Protein AF-A0A5A8D005-F1 (afdb_monomer_lite)

InterPro domains:
  IPR000228 RNA 3'-terminal phosphate cyclase [PTHR11096] (2-104)
  IPR023797 RNA 3'-terminal phosphate cyclase domain [PF01137] (32-83)
  IPR037136 RNA 3'-terminal phosphate cyclase domain superfamily [G3DSA:3.65.10.20] (5-100)

Secondary structure (DSSP, 8-state):
--TT--------PPPTT--HHHHHHHHHHHHHHHHHHT-SS-HHHHHHHHHHHHHSSSEEEEEESSPPHHHHHHHHHHHHH-TT-EEEEEESSTT---EEEEEE-----TTGGGGG---

pLDDT: mean 86.97, std 13.11, range [38.59, 98.38]

Sequence (119 aa):
MTDNGCVLTRSAPIGGREDPVKAGRGLARELFAELAHGGCVDEHALDQLIIWMALADGESRVRCGPPSLHTTTAADIARVFLPTVEITFEPIAEGKHGHVAVVKGAGLSPGSVASARAP

Radius of gyration: 17.91 Å; chains: 1; bounding box: 41×36×50 Å

Structure (mmCIF, N/CA/C/O backbone):
data_AF-A0A5A8D005-F1
#
_entry.id   AF-A0A5A8D005-F1
#
loop_
_atom_site.group_PDB
_atom_site.id
_atom_site.type_symbol
_atom_site.label_atom_id
_atom_site.label_alt_id
_atom_site.label_comp_id
_atom_site.label_asym_id
_atom_site.label_entity_id
_atom_site.label_seq_id
_atom_site.pdbx_PDB_ins_code
_atom_site.Cartn_x
_atom_site.Cartn_y
_atom_site.Cartn_z
_atom_site.occupancy
_atom_site.B_iso_or_equiv
_atom_site.auth_seq_id
_atom_site.auth_comp_id
_atom_site.auth_asym_id
_atom_site.auth_atom_id
_atom_site.pdbx_PDB_model_num
ATOM 1 N N . MET A 1 1 ? -2.728 -11.479 -17.066 1.00 52.44 1 MET A N 1
ATOM 2 C CA . MET A 1 1 ? -3.766 -11.325 -16.027 1.00 52.44 1 MET A CA 1
ATOM 3 C C . MET A 1 1 ? -3.346 -12.197 -14.862 1.00 52.44 1 MET A C 1
ATOM 5 O O . MET A 1 1 ? -2.841 -13.284 -15.134 1.00 52.44 1 MET A O 1
ATOM 9 N N . THR A 1 2 ? -3.443 -11.722 -13.619 1.00 70.25 2 THR A N 1
ATOM 10 C CA . THR A 1 2 ? -3.156 -12.594 -12.467 1.00 70.25 2 THR A CA 1
ATOM 11 C C . THR A 1 2 ? -4.237 -13.671 -12.347 1.00 70.25 2 THR A C 1
ATOM 13 O O . THR A 1 2 ? -5.301 -13.569 -12.959 1.00 70.25 2 THR A O 1
ATOM 16 N N . ASP A 1 3 ? -3.967 -14.703 -11.557 1.00 73.94 3 ASP A N 1
ATOM 17 C CA . ASP A 1 3 ? -4.904 -15.778 -11.207 1.00 73.94 3 ASP A CA 1
ATOM 18 C C . ASP A 1 3 ? -6.234 -15.274 -10.612 1.00 73.94 3 ASP A C 1
ATOM 20 O O . ASP A 1 3 ? -7.251 -15.951 -10.725 1.00 73.94 3 ASP A O 1
ATOM 24 N N . ASN A 1 4 ? -6.241 -14.063 -10.044 1.00 76.62 4 ASN A N 1
ATOM 25 C CA . ASN A 1 4 ? -7.408 -13.428 -9.423 1.00 76.62 4 ASN A CA 1
ATOM 26 C C . ASN A 1 4 ? -7.985 -12.257 -10.244 1.00 76.62 4 ASN A C 1
ATOM 28 O O . ASN A 1 4 ? -8.795 -11.484 -9.738 1.00 76.62 4 ASN A O 1
ATOM 32 N N . GLY A 1 5 ? -7.562 -12.092 -11.502 1.00 82.62 5 GLY A N 1
ATOM 33 C CA . GLY A 1 5 ? -8.093 -11.054 -12.393 1.00 82.62 5 GLY A CA 1
ATOM 34 C C . GLY A 1 5 ? -7.497 -9.653 -12.204 1.00 82.62 5 GLY A C 1
ATOM 35 O O . GLY A 1 5 ? -7.947 -8.720 -12.868 1.00 82.62 5 GLY A O 1
ATOM 36 N N . CYS A 1 6 ? -6.472 -9.481 -11.360 1.00 84.31 6 CYS A N 1
ATOM 37 C CA . CYS A 1 6 ? -5.777 -8.199 -11.221 1.00 84.31 6 CYS A CA 1
ATOM 38 C C . CYS A 1 6 ? -5.012 -7.852 -12.511 1.00 84.31 6 CYS A C 1
ATOM 40 O O . CYS A 1 6 ? -4.442 -8.723 -13.190 1.00 84.31 6 CYS A O 1
ATOM 42 N N . VAL A 1 7 ? -4.980 -6.556 -12.826 1.00 85.44 7 VAL A N 1
ATOM 43 C CA . VAL A 1 7 ? -4.264 -5.987 -13.970 1.00 85.44 7 VAL A CA 1
ATOM 44 C C . VAL A 1 7 ? -3.248 -4.984 -13.438 1.00 85.44 7 VAL A C 1
ATOM 46 O O . VAL A 1 7 ? -3.628 -3.962 -12.879 1.00 85.44 7 VAL A O 1
ATOM 49 N N . LEU A 1 8 ? -1.963 -5.293 -13.613 1.00 85.88 8 LEU A N 1
ATOM 50 C CA . LEU A 1 8 ? -0.851 -4.412 -13.262 1.00 85.88 8 LEU A CA 1
ATOM 51 C C . LEU A 1 8 ? -0.256 -3.820 -14.534 1.00 85.88 8 LEU A C 1
ATOM 53 O O . LEU A 1 8 ? -0.077 -4.525 -15.532 1.00 85.88 8 LEU A O 1
ATOM 57 N N . THR A 1 9 ? 0.060 -2.532 -14.489 1.00 87.44 9 THR A N 1
ATOM 58 C CA . THR A 1 9 ? 0.624 -1.795 -15.619 1.00 87.44 9 THR A CA 1
ATOM 59 C C . THR A 1 9 ? 1.797 -0.953 -15.155 1.00 87.44 9 THR A C 1
ATOM 61 O O . THR A 1 9 ? 1.772 -0.415 -14.057 1.00 87.44 9 THR A O 1
ATOM 64 N N . ARG A 1 10 ? 2.804 -0.790 -16.012 1.00 88.38 10 ARG A N 1
ATOM 65 C CA . ARG A 1 10 ? 3.942 0.098 -15.769 1.00 88.38 10 ARG A CA 1
ATOM 66 C C . ARG A 1 10 ? 4.050 1.063 -16.941 1.00 88.38 10 ARG A C 1
ATOM 68 O O . ARG A 1 10 ? 3.955 0.649 -18.096 1.00 88.38 10 ARG A O 1
ATOM 75 N N . SER A 1 11 ? 4.265 2.335 -16.646 1.00 90.25 11 SER A N 1
ATOM 76 C CA . SER A 1 11 ? 4.487 3.371 -17.652 1.00 90.25 11 SER A CA 1
ATOM 77 C C . SER A 1 11 ? 5.516 4.366 -17.147 1.00 90.25 11 SER A C 1
ATOM 79 O O . SER A 1 11 ? 5.524 4.681 -15.961 1.00 90.25 11 SER A O 1
ATOM 81 N N . ALA A 1 12 ? 6.324 4.908 -18.051 1.00 87.69 12 ALA A N 1
ATOM 82 C CA . ALA A 1 12 ? 7.192 6.038 -17.758 1.00 87.69 12 ALA A CA 1
ATOM 83 C C . ALA A 1 12 ? 7.199 7.007 -18.945 1.00 87.69 12 ALA A C 1
ATOM 85 O O . ALA A 1 12 ? 7.105 6.561 -20.096 1.00 87.69 12 ALA A O 1
ATOM 86 N N . PRO A 1 13 ? 7.318 8.321 -18.694 1.00 87.69 13 PRO A N 1
ATOM 87 C CA . PRO A 1 13 ? 7.642 9.262 -19.752 1.00 87.69 13 PRO A CA 1
ATOM 88 C C . PRO A 1 13 ? 9.044 8.950 -20.289 1.00 87.69 13 PRO A C 1
ATOM 90 O O . PRO A 1 13 ? 9.964 8.700 -19.516 1.00 87.69 13 PRO A O 1
ATOM 93 N N . ILE A 1 14 ? 9.214 8.990 -21.609 1.00 86.69 14 ILE A N 1
ATOM 94 C CA . ILE A 1 14 ? 10.532 8.869 -22.243 1.00 86.69 14 ILE A CA 1
ATOM 95 C C . ILE A 1 14 ? 11.043 10.283 -22.507 1.00 86.69 14 ILE A C 1
ATOM 97 O O . ILE A 1 14 ? 10.379 11.079 -23.177 1.00 86.69 14 ILE A O 1
ATOM 101 N N . GLY A 1 15 ? 12.202 10.617 -21.942 1.00 82.75 15 GLY A N 1
ATOM 102 C CA . GLY A 1 15 ? 12.768 11.961 -22.025 1.00 82.75 15 GLY A CA 1
ATOM 103 C C . GLY A 1 15 ? 13.711 12.144 -23.216 1.00 82.75 15 GLY A C 1
ATOM 104 O O . GLY A 1 15 ? 14.645 11.371 -23.405 1.00 82.75 15 GLY A O 1
ATOM 105 N N . GLY A 1 16 ? 13.548 13.233 -23.976 1.00 82.69 16 GLY A N 1
ATOM 106 C CA . GLY A 1 16 ? 14.557 13.750 -24.914 1.00 82.69 16 GLY A CA 1
ATOM 107 C C . GLY A 1 16 ? 15.208 12.709 -25.842 1.00 82.69 16 GLY A C 1
ATOM 108 O O . GLY A 1 16 ? 14.562 12.188 -26.743 1.00 82.69 16 GLY A O 1
ATOM 109 N N . ARG A 1 17 ? 16.521 12.475 -25.653 1.00 84.56 17 ARG A N 1
ATOM 110 C CA . ARG A 1 17 ? 17.381 11.571 -26.455 1.00 84.56 17 ARG A CA 1
ATOM 111 C C . ARG A 1 17 ? 17.490 10.143 -25.893 1.00 84.56 17 ARG A C 1
ATOM 113 O O . ARG A 1 17 ? 18.408 9.415 -26.267 1.00 84.56 17 ARG A O 1
ATOM 120 N N . GLU A 1 18 ? 16.632 9.755 -24.956 1.00 87.94 18 GLU A N 1
ATOM 121 C CA . GLU A 1 18 ? 16.642 8.401 -24.406 1.00 87.94 18 GLU A CA 1
ATOM 122 C C . GLU A 1 18 ? 16.280 7.357 -25.477 1.00 87.94 18 GLU A C 1
ATOM 124 O O . GLU A 1 18 ? 15.374 7.565 -26.279 1.00 87.94 18 GLU A O 1
ATOM 129 N N . ASP A 1 19 ? 17.001 6.231 -25.496 1.00 92.75 19 ASP A N 1
ATOM 130 C CA . ASP A 1 19 ? 16.717 5.109 -26.396 1.00 92.75 19 ASP A CA 1
ATOM 131 C C . ASP A 1 19 ? 15.406 4.410 -25.975 1.00 92.75 19 ASP A C 1
ATOM 133 O O . ASP A 1 19 ? 15.375 3.779 -24.908 1.00 92.75 19 ASP A O 1
ATOM 137 N N . PRO A 1 20 ? 14.345 4.441 -26.807 1.00 92.38 20 PRO A N 1
ATOM 138 C CA . PRO A 1 20 ? 13.059 3.835 -26.474 1.00 92.38 20 PRO A CA 1
ATOM 139 C C . PRO A 1 20 ? 13.141 2.328 -26.215 1.00 92.38 20 PRO A C 1
ATOM 141 O O . PRO A 1 20 ? 12.387 1.796 -25.401 1.00 92.38 20 PRO A O 1
ATOM 144 N N . VAL A 1 21 ? 14.067 1.619 -26.873 1.00 94.25 21 VAL A N 1
ATOM 145 C CA . VAL A 1 21 ? 14.244 0.173 -26.678 1.00 94.25 21 VAL A CA 1
ATOM 146 C C . VAL A 1 21 ? 14.825 -0.101 -25.295 1.00 94.25 21 VAL A C 1
ATOM 148 O O . VAL A 1 21 ? 14.384 -1.022 -24.603 1.00 94.25 21 VAL A O 1
ATOM 151 N N . LYS A 1 22 ? 15.804 0.703 -24.868 1.00 93.44 22 LYS A N 1
ATOM 152 C CA . LYS A 1 22 ? 16.384 0.609 -23.527 1.00 93.44 22 LYS A CA 1
ATOM 153 C C . LYS A 1 22 ? 15.349 0.950 -22.454 1.00 93.44 22 LYS A C 1
ATOM 155 O O . LYS A 1 22 ? 15.219 0.175 -21.504 1.00 93.44 22 LYS A O 1
ATOM 160 N N . ALA A 1 23 ? 14.598 2.039 -22.633 1.00 92.56 23 ALA A N 1
ATOM 161 C CA . ALA A 1 23 ? 13.532 2.456 -21.719 1.00 92.56 23 ALA A CA 1
ATOM 162 C C . ALA A 1 23 ? 12.450 1.369 -21.588 1.00 92.56 23 ALA A C 1
ATOM 164 O O . ALA A 1 23 ? 12.123 0.933 -20.485 1.00 92.56 23 ALA A O 1
ATOM 165 N N . GLY A 1 24 ? 11.979 0.829 -22.719 1.00 94.00 24 GLY A N 1
ATOM 166 C CA . GLY A 1 24 ? 10.999 -0.257 -22.748 1.00 94.00 24 GLY A CA 1
ATOM 167 C C . GLY A 1 24 ? 11.484 -1.534 -22.052 1.00 94.00 24 GLY A C 1
ATOM 168 O O . GLY A 1 24 ? 10.726 -2.158 -21.312 1.00 94.00 24 GLY A O 1
ATOM 169 N N . ARG A 1 25 ? 12.764 -1.910 -22.210 1.00 95.06 25 ARG A N 1
ATOM 170 C CA . ARG A 1 25 ? 13.346 -3.034 -21.450 1.00 95.06 25 ARG A CA 1
ATOM 171 C C . ARG A 1 25 ? 13.394 -2.759 -19.948 1.00 95.06 25 ARG A C 1
ATOM 173 O O . ARG A 1 25 ? 13.251 -3.704 -19.179 1.00 95.06 25 ARG A O 1
ATOM 180 N N . GLY A 1 26 ? 13.633 -1.515 -19.532 1.00 93.56 26 GLY A N 1
ATOM 181 C CA . GLY A 1 26 ? 13.567 -1.106 -18.126 1.00 93.56 26 GLY A CA 1
ATOM 182 C C . GLY A 1 26 ? 12.169 -1.325 -17.554 1.00 93.56 26 GLY A C 1
ATOM 183 O O . GLY A 1 26 ? 12.005 -2.123 -16.634 1.00 93.56 26 GLY A O 1
ATOM 184 N N . LEU A 1 27 ? 11.161 -0.741 -18.205 1.00 92.69 27 LEU A N 1
ATOM 185 C CA . LEU A 1 27 ? 9.752 -0.881 -17.826 1.00 92.69 27 LEU A CA 1
ATOM 186 C C . LEU A 1 27 ? 9.293 -2.339 -17.760 1.00 92.69 27 LEU A C 1
ATOM 188 O O . LEU A 1 27 ? 8.610 -2.730 -16.817 1.00 92.69 27 LEU A O 1
ATOM 192 N N . ALA A 1 28 ? 9.690 -3.159 -18.736 1.00 93.38 28 ALA A N 1
ATOM 193 C CA . ALA A 1 28 ? 9.363 -4.578 -18.732 1.00 93.38 28 ALA A CA 1
ATOM 194 C C . ALA A 1 28 ? 9.961 -5.293 -17.510 1.00 93.38 28 ALA A C 1
ATOM 196 O O . ALA A 1 28 ? 9.263 -6.069 -16.866 1.00 93.38 28 ALA A O 1
ATOM 197 N N . ARG A 1 29 ? 11.231 -5.027 -17.163 1.00 92.38 29 ARG A N 1
ATOM 198 C CA . ARG A 1 29 ? 11.874 -5.636 -15.985 1.00 92.38 29 ARG A CA 1
ATOM 199 C C . ARG A 1 29 ? 11.184 -5.237 -14.687 1.00 92.38 29 ARG A C 1
ATOM 201 O O . ARG A 1 29 ? 10.964 -6.103 -13.850 1.00 92.38 29 ARG A O 1
ATOM 208 N N . GLU A 1 30 ? 10.834 -3.964 -14.544 1.00 88.44 30 GLU A N 1
ATOM 209 C CA . GLU A 1 30 ? 10.117 -3.462 -13.369 1.00 88.44 30 GLU A CA 1
ATOM 210 C C . GLU A 1 30 ? 8.732 -4.112 -13.250 1.00 88.44 30 GLU A C 1
ATOM 212 O O . GLU A 1 30 ? 8.394 -4.647 -12.200 1.00 88.44 30 GLU A O 1
ATOM 217 N N . LEU A 1 31 ? 7.972 -4.187 -14.349 1.00 89.50 31 LEU A N 1
ATOM 218 C CA . LEU A 1 31 ? 6.679 -4.877 -14.364 1.00 89.50 31 LEU A CA 1
ATOM 219 C C . LEU A 1 31 ? 6.807 -6.373 -14.027 1.00 89.50 31 LEU A C 1
ATOM 221 O O . LEU A 1 31 ? 5.973 -6.918 -13.307 1.00 89.50 31 LEU A O 1
ATOM 225 N N . PHE A 1 32 ? 7.841 -7.056 -14.528 1.00 88.75 32 PHE A N 1
ATOM 226 C CA . PHE A 1 32 ? 8.089 -8.456 -14.175 1.00 88.75 32 PHE A CA 1
ATOM 227 C C . PHE A 1 32 ? 8.455 -8.633 -12.699 1.00 88.75 32 PHE A C 1
ATOM 229 O O . PHE A 1 32 ? 8.054 -9.637 -12.113 1.00 88.75 32 PHE A O 1
ATOM 236 N N . ALA A 1 33 ? 9.181 -7.688 -12.096 1.00 83.25 33 ALA A N 1
ATOM 237 C CA . ALA A 1 33 ? 9.478 -7.715 -10.666 1.00 83.25 33 ALA A CA 1
ATOM 238 C C . ALA A 1 33 ? 8.190 -7.595 -9.832 1.00 83.25 33 ALA A C 1
ATOM 240 O O . ALA A 1 33 ? 7.944 -8.453 -8.985 1.00 83.25 33 ALA A O 1
ATOM 241 N N . GLU A 1 34 ? 7.320 -6.634 -10.159 1.00 81.38 34 GLU A N 1
ATOM 242 C CA . GLU A 1 34 ? 5.999 -6.471 -9.526 1.00 81.38 34 GLU A CA 1
ATOM 243 C C . GLU A 1 34 ? 5.153 -7.751 -9.621 1.00 81.38 34 GLU A C 1
ATOM 245 O O . GLU A 1 34 ? 4.635 -8.262 -8.624 1.00 81.38 34 GLU A O 1
ATOM 250 N N . LEU A 1 35 ? 5.076 -8.341 -10.819 1.00 84.06 35 LEU A N 1
ATOM 251 C CA . LEU A 1 35 ? 4.356 -9.597 -11.040 1.00 84.06 35 LEU A CA 1
ATOM 252 C C . LEU A 1 35 ? 4.955 -10.761 -10.236 1.00 84.06 35 LEU A C 1
ATOM 254 O O . LEU A 1 35 ? 4.212 -11.586 -9.704 1.00 84.06 35 LEU A O 1
ATOM 258 N N . ALA A 1 36 ? 6.284 -10.832 -10.120 1.00 83.00 36 ALA A N 1
ATOM 259 C CA . ALA A 1 36 ? 6.972 -11.889 -9.381 1.00 83.00 36 ALA A CA 1
ATOM 260 C C . ALA A 1 36 ? 6.712 -11.828 -7.867 1.00 83.00 36 ALA A C 1
ATOM 262 O O . ALA A 1 36 ? 6.810 -12.851 -7.185 1.00 83.00 36 ALA A O 1
ATOM 263 N N . HIS A 1 37 ? 6.371 -10.656 -7.328 1.00 77.25 37 HIS A N 1
ATOM 264 C CA . HIS A 1 37 ? 6.012 -10.490 -5.918 1.00 77.25 37 HIS A CA 1
ATOM 265 C C . HIS A 1 37 ? 4.592 -10.985 -5.606 1.00 77.25 37 HIS A C 1
ATOM 267 O O . HIS A 1 37 ? 4.278 -11.234 -4.442 1.00 77.25 37 HIS A O 1
ATOM 273 N N . GLY A 1 38 ? 3.754 -11.197 -6.628 1.00 78.38 38 GLY A N 1
ATOM 274 C CA . GLY A 1 38 ? 2.378 -11.670 -6.459 1.00 78.38 38 GLY A CA 1
ATOM 275 C C . GLY A 1 38 ? 1.442 -10.610 -5.873 1.00 78.38 38 GLY A C 1
ATOM 276 O O . GLY A 1 38 ? 0.448 -10.959 -5.233 1.00 78.38 38 GLY A O 1
ATOM 277 N N . GLY A 1 39 ? 1.778 -9.329 -6.058 1.00 80.88 39 GLY A N 1
ATOM 278 C CA . GLY A 1 39 ? 0.954 -8.204 -5.632 1.00 80.88 39 GLY A CA 1
ATOM 279 C C . GLY A 1 39 ? -0.359 -8.111 -6.415 1.00 80.88 39 GLY A C 1
ATOM 280 O O . GLY A 1 39 ? -0.431 -8.435 -7.600 1.00 80.88 39 GLY A O 1
ATOM 281 N N . CYS A 1 40 ? -1.412 -7.655 -5.743 1.00 84.88 40 CYS A N 1
ATOM 282 C CA . CYS A 1 40 ? -2.688 -7.272 -6.347 1.00 84.88 40 CYS A CA 1
ATOM 283 C C . CYS A 1 40 ? -2.668 -5.826 -6.864 1.00 84.88 40 CYS A C 1
ATOM 285 O O . CYS A 1 40 ? -3.468 -5.477 -7.729 1.00 84.88 40 CYS A O 1
ATOM 287 N N . VAL A 1 41 ? -1.769 -5.005 -6.319 1.00 87.62 41 VAL A N 1
ATOM 288 C CA . VAL A 1 41 ? -1.577 -3.582 -6.619 1.00 87.62 41 VAL A CA 1
ATOM 289 C C . VAL A 1 41 ? -0.082 -3.280 -6.719 1.00 87.62 41 VAL A C 1
ATOM 291 O O . VAL A 1 41 ? 0.717 -3.976 -6.085 1.00 87.62 41 VAL A O 1
ATOM 294 N N . ASP A 1 42 ? 0.275 -2.261 -7.501 1.00 87.56 42 ASP A N 1
ATOM 295 C CA . ASP A 1 42 ? 1.634 -1.710 -7.526 1.00 87.56 42 ASP A CA 1
ATOM 296 C C . ASP A 1 42 ? 1.887 -0.759 -6.339 1.00 87.56 42 ASP A C 1
ATOM 298 O O . ASP A 1 42 ? 0.975 -0.422 -5.574 1.00 87.56 42 ASP A O 1
ATOM 302 N N . GLU A 1 43 ? 3.145 -0.338 -6.183 1.00 83.69 43 GLU A N 1
ATOM 303 C CA . GLU A 1 43 ? 3.591 0.573 -5.122 1.00 83.69 43 GLU A CA 1
ATOM 304 C C . GLU A 1 43 ? 2.799 1.894 -5.078 1.00 83.69 43 GLU A C 1
ATOM 306 O O . GLU A 1 43 ? 2.421 2.354 -4.001 1.00 83.69 43 GLU A O 1
ATOM 311 N N . HIS A 1 44 ? 2.474 2.476 -6.235 1.00 88.69 44 HIS A N 1
ATOM 312 C CA . HIS A 1 44 ? 1.797 3.772 -6.321 1.00 88.69 44 HIS A CA 1
ATOM 313 C C . HIS A 1 44 ? 0.310 3.665 -5.977 1.00 88.69 44 HIS A C 1
ATOM 315 O O . HIS A 1 44 ? -0.259 4.547 -5.330 1.00 88.69 44 HIS A O 1
ATOM 321 N N . ALA A 1 45 ? -0.338 2.580 -6.397 1.00 91.06 45 ALA A N 1
ATOM 322 C CA . ALA A 1 45 ? -1.718 2.293 -6.047 1.00 91.06 45 ALA A CA 1
ATOM 323 C C . ALA A 1 45 ? -1.862 2.011 -4.544 1.00 91.06 45 ALA A C 1
ATOM 325 O O . ALA A 1 45 ? -2.827 2.470 -3.926 1.00 91.06 45 ALA A O 1
ATOM 326 N N . LEU A 1 46 ? -0.896 1.309 -3.938 1.00 93.38 46 LEU A N 1
ATOM 327 C CA . LEU A 1 46 ? -0.898 1.037 -2.502 1.00 93.38 46 LEU A CA 1
ATOM 328 C C . LEU A 1 46 ? -0.822 2.325 -1.669 1.00 93.38 46 LEU A C 1
ATOM 330 O O . LEU A 1 46 ? -1.568 2.447 -0.695 1.00 93.38 46 LEU A O 1
ATOM 334 N N . ASP A 1 47 ? 0.008 3.294 -2.079 1.00 93.81 47 ASP A N 1
ATOM 335 C CA . ASP A 1 47 ? 0.150 4.592 -1.399 1.00 93.81 47 ASP A CA 1
ATOM 336 C C . ASP A 1 47 ? -1.206 5.280 -1.173 1.00 93.81 47 ASP A C 1
ATOM 338 O O . ASP A 1 47 ? -1.461 5.844 -0.109 1.00 93.81 47 ASP A O 1
ATOM 342 N N . GLN A 1 48 ? -2.096 5.211 -2.167 1.00 93.75 48 GLN A N 1
ATOM 343 C CA . GLN A 1 48 ? -3.435 5.799 -2.086 1.00 93.75 48 GLN A CA 1
ATOM 344 C C . GLN A 1 48 ? -4.436 4.885 -1.371 1.00 93.75 48 GLN A C 1
ATOM 346 O O . GLN A 1 48 ? -5.320 5.360 -0.655 1.00 93.75 48 GLN A O 1
ATOM 351 N N . LEU A 1 49 ? -4.318 3.569 -1.558 1.00 95.75 49 LEU A N 1
ATOM 352 C CA . LEU A 1 49 ? -5.273 2.596 -1.033 1.00 95.75 49 LEU A CA 1
ATOM 353 C C . LEU A 1 49 ? -5.261 2.518 0.499 1.00 95.75 49 LEU A C 1
ATOM 355 O O . LEU A 1 49 ? -6.317 2.322 1.100 1.00 95.75 49 LEU A O 1
ATOM 359 N N . ILE A 1 50 ? -4.101 2.730 1.131 1.00 97.00 50 ILE A N 1
ATOM 360 C CA . ILE A 1 50 ? -3.950 2.694 2.595 1.00 97.00 50 ILE A CA 1
ATOM 361 C C . ILE A 1 50 ? -4.931 3.620 3.314 1.00 97.00 50 ILE A C 1
ATOM 363 O O . ILE A 1 50 ? -5.477 3.239 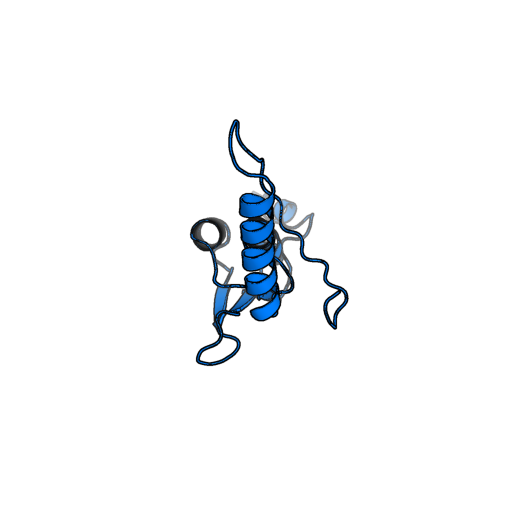4.349 1.00 97.00 50 ILE A O 1
ATOM 367 N N . ILE A 1 51 ? -5.212 4.799 2.758 1.00 95.44 51 ILE A N 1
ATOM 368 C CA . ILE A 1 51 ? -6.153 5.749 3.362 1.00 95.44 51 ILE A CA 1
ATOM 369 C C . ILE A 1 51 ? -7.559 5.142 3.399 1.00 95.44 51 ILE A C 1
ATOM 371 O O . ILE A 1 51 ? -8.227 5.176 4.428 1.00 95.44 51 ILE A O 1
ATOM 375 N N . TRP A 1 52 ? -8.001 4.531 2.301 1.00 96.00 52 TRP A N 1
ATOM 376 C CA . TRP A 1 52 ? -9.323 3.909 2.229 1.00 96.00 52 TRP A CA 1
ATOM 377 C C . TRP A 1 52 ? -9.431 2.676 3.122 1.00 96.00 52 TRP A C 1
ATOM 379 O O . TRP A 1 52 ? -10.439 2.512 3.803 1.00 96.00 52 TRP A O 1
ATOM 389 N N . MET A 1 53 ? -8.380 1.856 3.179 1.00 97.62 53 MET A N 1
ATOM 390 C CA . MET A 1 53 ? -8.311 0.720 4.101 1.00 97.62 53 MET A CA 1
ATOM 391 C C . MET A 1 53 ? -8.392 1.177 5.565 1.00 97.62 53 MET A C 1
ATOM 393 O O . MET A 1 53 ? -9.066 0.541 6.369 1.00 97.62 53 MET A O 1
ATOM 397 N N . ALA A 1 54 ? -7.752 2.300 5.908 1.00 97.69 54 ALA A N 1
ATOM 398 C CA . ALA A 1 54 ? -7.786 2.872 7.252 1.00 97.69 54 ALA A CA 1
ATOM 399 C C . ALA A 1 54 ? -9.166 3.431 7.635 1.00 97.69 54 ALA A C 1
ATOM 401 O O . ALA A 1 54 ? -9.529 3.419 8.808 1.00 97.69 54 ALA A O 1
ATOM 402 N N . LEU A 1 55 ? -9.944 3.917 6.666 1.00 95.94 55 LEU A N 1
ATOM 403 C CA . LEU A 1 55 ? -11.301 4.430 6.887 1.00 95.94 55 LEU A CA 1
ATOM 404 C C . LEU A 1 55 ? -12.364 3.322 6.924 1.00 95.94 55 LEU A C 1
ATOM 406 O O . LEU A 1 55 ? -13.425 3.527 7.515 1.00 95.94 55 LEU A O 1
ATOM 410 N N . ALA A 1 56 ? -12.097 2.183 6.283 1.00 96.00 56 ALA A N 1
ATOM 411 C CA . ALA A 1 56 ? -13.037 1.078 6.143 1.00 96.00 56 ALA A CA 1
ATOM 412 C C . ALA A 1 56 ? -13.474 0.488 7.494 1.00 96.00 56 ALA A C 1
ATOM 414 O O . ALA A 1 56 ? -12.798 0.632 8.513 1.00 96.00 56 ALA A O 1
ATOM 415 N N . ASP A 1 57 ? -14.621 -0.187 7.491 1.00 95.06 57 ASP A N 1
ATOM 416 C CA . ASP A 1 57 ? -15.057 -1.015 8.615 1.00 95.06 57 ASP A C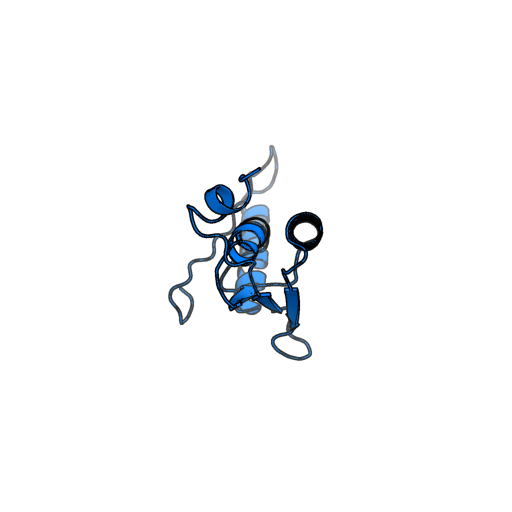A 1
ATOM 417 C C . ASP A 1 57 ? -14.418 -2.408 8.536 1.00 95.06 57 ASP A C 1
ATOM 419 O O . ASP A 1 57 ? -14.368 -3.020 7.466 1.00 95.06 57 ASP A O 1
ATOM 423 N N . GLY A 1 58 ? -13.926 -2.902 9.673 1.00 95.44 58 GLY A N 1
ATOM 424 C CA . GLY A 1 58 ? -13.269 -4.204 9.787 1.00 95.44 58 GLY A CA 1
ATOM 425 C C . GLY A 1 58 ? -11.814 -4.248 9.300 1.00 95.44 58 GLY A C 1
ATOM 426 O O . GLY A 1 58 ? -11.071 -3.272 9.384 1.00 95.44 58 GLY A O 1
ATOM 427 N N . GLU A 1 59 ? -11.381 -5.428 8.841 1.00 98.06 59 GLU A N 1
ATOM 428 C CA . GLU A 1 59 ? -10.006 -5.692 8.397 1.00 98.06 59 GLU A CA 1
ATOM 429 C C . GLU A 1 59 ? -9.921 -5.779 6.868 1.00 98.06 59 GLU A C 1
ATOM 431 O O . GLU A 1 59 ? -10.569 -6.611 6.232 1.00 98.06 59 GLU A O 1
ATOM 436 N N . SER A 1 60 ? -9.065 -4.947 6.281 1.00 97.81 60 SER A N 1
ATOM 437 C CA . SER A 1 60 ? -8.677 -5.005 4.873 1.00 97.81 60 SER A CA 1
ATOM 438 C C . SER A 1 60 ? -7.336 -5.726 4.722 1.00 97.81 60 SER A C 1
ATOM 440 O O . SER A 1 60 ? -6.393 -5.447 5.463 1.00 97.81 60 SER A O 1
ATOM 442 N N . ARG A 1 61 ? -7.222 -6.618 3.728 1.00 96.62 61 ARG A N 1
ATOM 443 C CA . ARG A 1 61 ? -5.980 -7.341 3.398 1.00 96.62 61 ARG A CA 1
ATOM 444 C C . ARG A 1 61 ? -5.676 -7.223 1.910 1.00 96.62 61 ARG A C 1
ATOM 446 O O . ARG A 1 61 ? -6.501 -7.612 1.086 1.00 96.62 61 ARG A O 1
ATOM 453 N N . VAL A 1 62 ? -4.490 -6.731 1.559 1.00 93.88 62 VAL A N 1
ATOM 454 C CA . VAL A 1 62 ? -4.072 -6.543 0.159 1.00 93.88 62 VAL A CA 1
ATOM 455 C C . VAL A 1 62 ? -2.666 -7.091 -0.039 1.00 93.88 62 VAL A C 1
ATOM 457 O O . VAL A 1 62 ? -1.743 -6.697 0.665 1.00 93.88 62 VAL A O 1
ATOM 460 N N . ARG A 1 63 ? -2.487 -7.994 -1.011 1.00 91.38 63 ARG A N 1
ATOM 461 C CA . ARG A 1 63 ? -1.149 -8.420 -1.447 1.00 91.38 63 ARG A CA 1
ATOM 462 C C . ARG A 1 63 ? -0.493 -7.299 -2.246 1.00 91.38 63 ARG A C 1
ATOM 464 O O . ARG A 1 63 ? -1.123 -6.736 -3.138 1.00 91.38 63 ARG A O 1
ATOM 471 N N . CYS A 1 64 ? 0.768 -7.016 -1.973 1.00 90.94 64 CYS A N 1
ATOM 472 C CA . CYS A 1 64 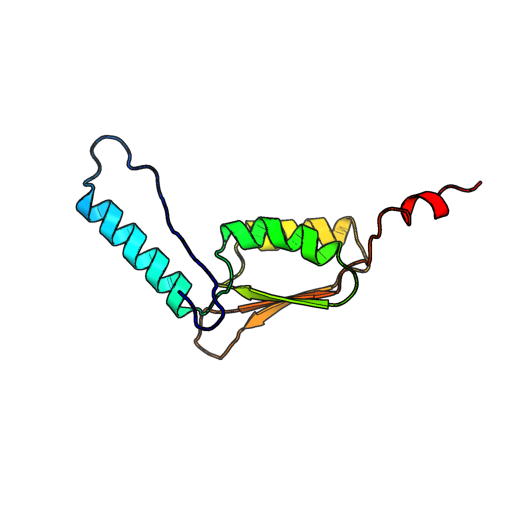? 1.535 -5.948 -2.603 1.00 90.94 64 CYS A CA 1
ATOM 473 C C . CYS A 1 64 ? 3.030 -6.302 -2.665 1.00 90.94 64 CYS A C 1
ATOM 475 O O . CYS A 1 64 ? 3.463 -7.332 -2.143 1.00 90.94 64 CYS A O 1
ATOM 477 N N . GLY A 1 65 ? 3.826 -5.451 -3.311 1.00 89.50 65 GLY A N 1
ATOM 478 C CA . GLY A 1 65 ? 5.278 -5.436 -3.126 1.00 89.50 65 GLY A CA 1
ATOM 479 C C . GLY A 1 65 ? 5.686 -4.899 -1.742 1.00 89.50 65 GLY A C 1
ATOM 480 O O . GLY A 1 65 ? 4.829 -4.691 -0.877 1.00 89.50 65 GLY A O 1
ATOM 481 N N . PRO A 1 66 ? 6.989 -4.670 -1.505 1.00 89.94 66 PRO A N 1
ATOM 482 C CA . PRO A 1 66 ? 7.457 -3.950 -0.323 1.00 89.94 66 PRO A CA 1
ATOM 483 C C . PRO A 1 66 ? 6.802 -2.562 -0.226 1.00 89.94 66 PRO A C 1
ATOM 485 O O . PRO A 1 66 ? 6.671 -1.896 -1.254 1.00 89.94 66 PRO A O 1
ATOM 488 N N . PRO A 1 67 ? 6.400 -2.100 0.973 1.00 92.06 67 PRO A N 1
ATOM 489 C CA . PRO A 1 67 ? 5.817 -0.771 1.119 1.00 92.06 67 PRO A CA 1
ATOM 490 C C . PRO A 1 67 ? 6.844 0.309 0.757 1.00 92.06 67 PRO A C 1
ATOM 492 O O . PRO A 1 67 ? 7.995 0.260 1.198 1.00 92.06 67 PRO A O 1
ATOM 495 N N . SER A 1 68 ? 6.415 1.298 -0.028 1.00 92.88 68 SER A N 1
ATOM 496 C CA . SER A 1 68 ? 7.242 2.458 -0.358 1.00 92.88 68 SER A CA 1
ATOM 497 C C . SER A 1 68 ? 7.365 3.392 0.858 1.00 92.88 68 SER A C 1
ATOM 499 O O . SER A 1 68 ? 6.589 3.304 1.815 1.00 92.88 68 SER A O 1
ATOM 501 N N . LEU A 1 69 ? 8.292 4.357 0.808 1.00 96.19 69 LEU A N 1
ATOM 502 C CA . LEU A 1 69 ? 8.355 5.419 1.823 1.00 96.19 69 LEU A CA 1
ATOM 503 C C . LEU A 1 69 ? 7.059 6.252 1.865 1.00 96.19 69 LEU A C 1
ATOM 505 O O . LEU A 1 69 ? 6.656 6.730 2.928 1.00 96.19 69 LEU A O 1
ATOM 509 N N . HIS A 1 70 ? 6.392 6.424 0.722 1.00 96.06 70 HIS A N 1
ATOM 510 C CA . HIS A 1 70 ? 5.105 7.112 0.655 1.00 96.06 70 HIS A CA 1
ATOM 511 C C . HIS A 1 70 ? 4.011 6.286 1.332 1.00 96.06 70 HIS A C 1
ATOM 513 O O . HIS A 1 70 ? 3.243 6.845 2.114 1.00 96.06 70 HIS A O 1
ATOM 519 N N . THR A 1 71 ? 4.002 4.965 1.131 1.00 96.38 71 THR A N 1
ATOM 520 C CA . THR A 1 71 ? 3.063 4.050 1.788 1.00 96.38 71 THR A CA 1
ATOM 521 C C . THR A 1 71 ? 3.213 4.132 3.307 1.00 96.38 71 THR A C 1
ATOM 523 O O . THR A 1 71 ? 2.223 4.293 4.022 1.00 96.38 71 THR A O 1
ATOM 526 N N . THR A 1 72 ? 4.448 4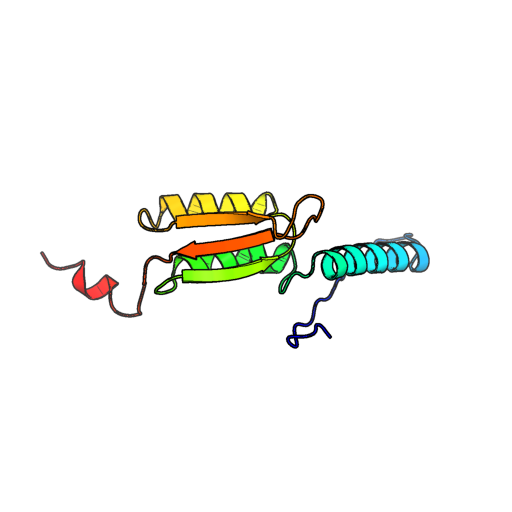.058 3.819 1.00 96.62 72 THR A N 1
ATOM 527 C CA . THR A 1 72 ? 4.694 4.129 5.268 1.00 96.62 72 THR A CA 1
ATOM 528 C C . THR A 1 72 ? 4.330 5.500 5.830 1.00 96.62 72 THR A C 1
ATOM 530 O O . THR A 1 72 ? 3.697 5.577 6.877 1.00 96.62 72 THR A O 1
ATOM 533 N N . THR A 1 73 ? 4.630 6.581 5.102 1.00 96.88 73 THR A N 1
ATOM 534 C CA . THR A 1 73 ? 4.241 7.943 5.505 1.00 96.88 73 THR A CA 1
ATOM 535 C C . THR A 1 73 ? 2.719 8.105 5.547 1.00 96.88 73 THR A C 1
ATOM 537 O O . THR A 1 73 ? 2.188 8.674 6.498 1.00 96.88 73 THR A O 1
ATOM 540 N N . ALA A 1 74 ? 1.990 7.582 4.555 1.00 97.00 74 ALA A N 1
ATOM 541 C CA . ALA A 1 74 ? 0.528 7.606 4.545 1.00 97.00 74 ALA A CA 1
ATOM 542 C C . ALA A 1 74 ? -0.059 6.810 5.721 1.00 97.00 74 ALA A C 1
ATOM 544 O O . ALA A 1 74 ? -1.009 7.270 6.355 1.00 97.00 74 ALA A O 1
ATOM 545 N N . ALA A 1 75 ? 0.532 5.658 6.057 1.00 97.06 75 ALA A N 1
ATOM 546 C CA . ALA A 1 75 ? 0.144 4.872 7.225 1.00 97.06 75 ALA A CA 1
ATOM 547 C C . ALA A 1 75 ? 0.376 5.635 8.542 1.00 97.06 75 ALA A C 1
ATOM 549 O O . ALA A 1 75 ? -0.487 5.623 9.420 1.00 97.06 75 ALA A O 1
ATOM 550 N N . ASP A 1 76 ? 1.502 6.337 8.674 1.00 96.81 76 ASP A N 1
ATOM 551 C CA . ASP A 1 76 ? 1.795 7.148 9.858 1.00 96.81 76 ASP A CA 1
ATOM 552 C C . ASP A 1 76 ? 0.833 8.330 9.993 1.00 96.81 76 ASP A C 1
ATOM 554 O O . ASP A 1 76 ? 0.298 8.572 11.075 1.00 96.81 76 ASP A O 1
ATOM 558 N N . ILE A 1 77 ? 0.530 9.018 8.889 1.00 96.69 77 ILE A N 1
ATOM 559 C CA . ILE A 1 77 ? -0.497 10.066 8.867 1.00 96.69 77 ILE A CA 1
ATOM 560 C C . ILE A 1 77 ? -1.856 9.484 9.275 1.00 96.69 77 ILE A C 1
ATOM 562 O O . ILE A 1 77 ? -2.532 10.060 10.125 1.00 96.69 77 ILE A O 1
ATOM 566 N N . ALA A 1 78 ? -2.249 8.329 8.732 1.00 96.75 78 ALA A N 1
ATOM 567 C CA . ALA A 1 78 ? -3.505 7.680 9.099 1.00 96.75 78 ALA A CA 1
ATOM 568 C C . ALA A 1 78 ? -3.582 7.401 10.609 1.00 96.75 78 ALA A C 1
ATOM 570 O O . ALA A 1 78 ? -4.595 7.722 11.220 1.00 96.75 78 ALA A O 1
ATOM 571 N N . ARG A 1 79 ? -2.503 6.910 11.235 1.00 96.06 79 ARG A N 1
ATOM 572 C CA . ARG A 1 79 ? -2.433 6.680 12.692 1.00 96.06 79 ARG A CA 1
ATOM 573 C C . ARG A 1 79 ? -2.580 7.960 13.516 1.00 96.06 79 ARG A C 1
ATOM 575 O O . ARG A 1 79 ? -3.183 7.923 14.585 1.00 96.06 79 ARG A O 1
ATOM 582 N N . VAL A 1 80 ? -2.055 9.089 13.033 1.00 96.75 80 VAL A N 1
ATOM 583 C CA . VAL A 1 80 ? -2.194 10.391 13.712 1.00 96.75 80 VAL A CA 1
ATOM 584 C C . VAL A 1 80 ? -3.656 10.841 13.762 1.00 96.75 80 VAL A C 1
ATOM 586 O O . VAL A 1 80 ? -4.103 11.351 14.787 1.00 96.75 80 VAL A O 1
ATOM 589 N N . PHE A 1 81 ? -4.406 10.654 12.675 1.00 96.12 81 PHE A N 1
ATOM 590 C CA . PHE A 1 81 ? -5.803 11.096 12.592 1.00 96.12 81 PHE A CA 1
ATOM 591 C C . PHE A 1 81 ? -6.812 10.051 13.086 1.00 96.12 81 PHE A C 1
ATOM 593 O O . PHE A 1 81 ? -7.898 10.416 13.535 1.00 96.12 81 PHE A O 1
ATOM 600 N N . LEU A 1 82 ? -6.465 8.766 13.008 1.00 96.12 82 LEU A N 1
ATOM 601 C CA . LEU A 1 82 ? -7.320 7.626 13.329 1.00 96.12 82 LEU A CA 1
ATOM 602 C C . LEU A 1 82 ? -6.608 6.749 14.372 1.00 96.12 82 LEU A C 1
ATOM 604 O O . LEU A 1 82 ? -6.018 5.731 14.019 1.00 96.12 82 LEU A O 1
ATOM 608 N N . PRO A 1 83 ? -6.649 7.106 15.668 1.00 92.25 83 PRO A N 1
ATOM 609 C CA . PRO A 1 83 ? -5.861 6.427 16.703 1.00 92.25 83 PRO A CA 1
ATOM 610 C C . PRO A 1 83 ? -6.265 4.963 16.940 1.00 92.25 83 PRO A C 1
ATOM 612 O O . PRO A 1 83 ? -5.541 4.231 17.608 1.00 92.25 83 PRO A O 1
ATOM 615 N N . THR A 1 84 ? -7.417 4.535 16.418 1.00 94.81 84 THR A N 1
ATOM 616 C CA . THR A 1 84 ? -7.899 3.149 16.479 1.00 94.81 84 THR A CA 1
ATOM 617 C C . THR A 1 84 ? -7.419 2.286 15.311 1.00 94.81 84 THR A C 1
ATOM 619 O O . THR A 1 84 ? -7.676 1.086 15.324 1.00 94.81 84 THR A O 1
ATOM 622 N N . VAL A 1 85 ? -6.756 2.865 14.301 1.00 97.56 85 VAL A N 1
ATOM 623 C CA . VAL A 1 85 ? -6.292 2.109 13.133 1.00 97.56 85 VAL A CA 1
ATOM 624 C C . VAL A 1 85 ? -5.044 1.294 13.475 1.00 97.56 85 VAL A C 1
ATOM 626 O O . VAL A 1 85 ? -4.073 1.806 14.034 1.00 97.56 85 VAL A O 1
ATOM 629 N N . GLU A 1 86 ? -5.031 0.027 13.073 1.00 98.06 86 GLU A N 1
ATOM 630 C CA . GLU A 1 86 ? -3.836 -0.819 13.108 1.00 98.06 86 GLU A CA 1
ATOM 631 C C . GLU A 1 86 ? -3.400 -1.100 11.671 1.00 98.06 86 GLU A C 1
ATOM 633 O O . GLU A 1 86 ? -4.211 -1.532 10.858 1.00 98.06 86 GLU A O 1
ATOM 638 N N . ILE A 1 87 ? -2.128 -0.849 11.349 1.00 98.12 87 ILE A N 1
ATOM 639 C CA . ILE A 1 87 ? -1.570 -1.052 10.003 1.00 98.12 87 ILE A CA 1
ATOM 640 C C . ILE A 1 87 ? -0.278 -1.853 10.130 1.00 98.12 87 ILE A C 1
ATOM 642 O O . ILE A 1 87 ? 0.645 -1.406 10.820 1.00 98.12 87 ILE A O 1
ATOM 646 N N . THR A 1 88 ? -0.192 -2.992 9.446 1.00 97.50 88 THR A N 1
ATOM 647 C CA . THR A 1 88 ? 1.002 -3.846 9.372 1.00 97.50 88 THR A CA 1
ATOM 648 C C . THR A 1 88 ? 1.292 -4.270 7.931 1.00 97.50 88 THR A C 1
ATOM 650 O O . THR A 1 88 ? 0.404 -4.323 7.080 1.00 97.50 88 THR A O 1
ATOM 653 N N . PHE A 1 89 ? 2.564 -4.568 7.654 1.00 95.50 89 PHE A N 1
ATOM 654 C CA . PHE A 1 89 ? 3.021 -5.112 6.377 1.00 95.50 89 PHE A CA 1
ATOM 655 C C . PHE A 1 89 ? 3.707 -6.451 6.647 1.00 95.50 89 PHE A C 1
ATOM 657 O O . PHE A 1 89 ? 4.797 -6.495 7.216 1.00 95.50 89 PHE A O 1
ATOM 664 N N . GLU A 1 90 ? 3.045 -7.545 6.284 1.00 94.62 90 GLU A N 1
ATOM 665 C CA . GLU A 1 90 ? 3.478 -8.913 6.584 1.00 94.62 90 GLU A CA 1
ATOM 666 C C . GLU A 1 90 ? 4.169 -9.532 5.359 1.00 94.62 90 GLU A C 1
ATOM 668 O O . GLU A 1 90 ? 3.572 -9.539 4.285 1.00 94.62 90 GLU A O 1
ATOM 673 N N . PRO A 1 91 ? 5.394 -10.077 5.452 1.00 91.56 91 PRO A N 1
ATOM 674 C CA . PRO A 1 91 ? 6.018 -10.758 4.318 1.00 91.56 91 PRO A CA 1
ATOM 675 C C . PRO A 1 91 ? 5.254 -12.046 3.959 1.00 91.56 91 PRO A C 1
ATOM 677 O O . PRO A 1 91 ? 4.880 -12.821 4.836 1.00 91.56 91 PRO A O 1
ATOM 680 N N . ILE A 1 92 ? 5.047 -12.314 2.663 1.00 85.44 92 ILE A N 1
ATOM 681 C CA . ILE A 1 92 ? 4.288 -13.495 2.190 1.00 85.44 92 ILE A CA 1
ATOM 682 C C . ILE A 1 92 ? 5.077 -14.802 2.393 1.00 85.44 92 ILE A C 1
ATOM 684 O O . ILE A 1 92 ? 4.487 -15.862 2.595 1.00 85.44 92 ILE A O 1
ATOM 688 N N . ALA A 1 93 ? 6.408 -14.747 2.300 1.00 77.69 93 ALA A N 1
ATOM 689 C CA . ALA A 1 93 ? 7.311 -15.853 2.610 1.00 77.69 93 ALA A CA 1
ATOM 690 C C . ALA A 1 93 ? 8.746 -15.342 2.786 1.00 77.69 93 ALA A C 1
ATOM 692 O O . ALA A 1 93 ? 9.129 -14.327 2.201 1.00 77.69 93 ALA A O 1
ATOM 693 N N . GLU A 1 94 ? 9.560 -16.092 3.525 1.00 62.31 94 GLU A N 1
ATOM 694 C CA . GLU A 1 94 ? 10.987 -15.814 3.690 1.00 62.31 94 GLU A CA 1
ATOM 695 C C . GLU A 1 94 ? 11.703 -15.821 2.325 1.00 62.31 94 GLU A C 1
ATOM 697 O O . GLU A 1 94 ? 11.550 -16.747 1.526 1.00 62.31 94 GLU A O 1
ATOM 702 N N . GLY A 1 95 ? 12.436 -14.747 2.016 1.00 61.19 95 GLY A N 1
ATOM 703 C CA . GLY A 1 95 ? 13.141 -14.585 0.737 1.00 61.19 95 GLY A CA 1
ATOM 704 C C . GLY A 1 95 ? 12.277 -14.144 -0.453 1.00 61.19 95 GLY A C 1
ATOM 705 O O . GLY A 1 95 ? 12.813 -13.973 -1.548 1.00 61.19 95 GLY A O 1
ATOM 706 N N . LYS A 1 96 ? 10.967 -13.917 -0.275 1.00 68.81 96 LYS A N 1
ATOM 707 C CA . LYS A 1 96 ? 10.125 -13.248 -1.280 1.00 68.81 96 LYS A CA 1
ATOM 708 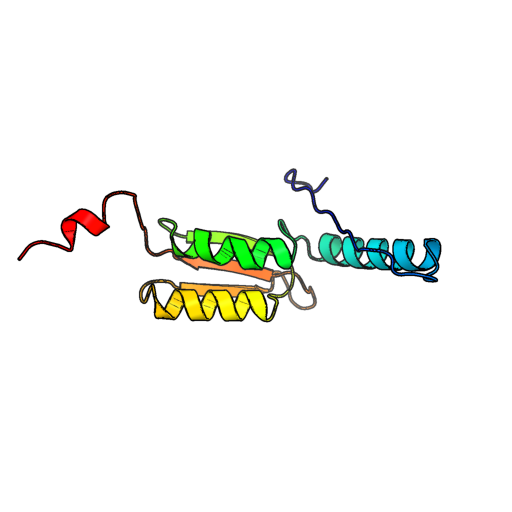C C . LYS A 1 96 ? 9.969 -11.771 -0.930 1.00 68.81 96 LYS A C 1
ATOM 710 O O . LYS A 1 96 ? 9.766 -11.425 0.225 1.00 68.81 96 LYS A O 1
ATOM 715 N N . HIS A 1 97 ? 10.000 -10.898 -1.936 1.00 79.69 97 HIS A N 1
ATOM 716 C CA . HIS A 1 97 ? 9.795 -9.457 -1.729 1.00 79.69 97 HIS A CA 1
ATOM 717 C C . HIS A 1 97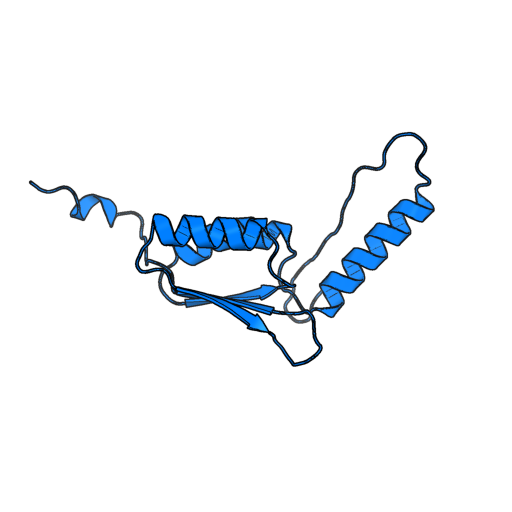 ? 8.308 -9.063 -1.590 1.00 79.69 97 HIS A C 1
ATOM 719 O O . HIS A 1 97 ? 8.001 -7.908 -1.310 1.00 79.69 97 HIS A O 1
ATOM 725 N N . GLY A 1 98 ? 7.369 -9.994 -1.782 1.00 87.94 98 GLY A N 1
ATOM 726 C CA . GLY A 1 98 ? 5.937 -9.724 -1.641 1.00 87.94 98 GLY A CA 1
ATOM 727 C C . GLY A 1 98 ? 5.501 -9.584 -0.182 1.00 87.94 98 GLY A C 1
ATOM 728 O O . GLY A 1 98 ? 5.960 -10.331 0.685 1.00 87.94 98 GLY A O 1
ATOM 729 N N . HIS A 1 99 ? 4.583 -8.656 0.066 1.00 92.81 99 HIS A N 1
ATOM 730 C CA . HIS A 1 99 ? 3.993 -8.371 1.369 1.00 92.81 99 HIS A CA 1
ATOM 731 C C . HIS A 1 99 ? 2.461 -8.436 1.308 1.00 92.81 99 HIS A C 1
ATOM 733 O O . HIS A 1 99 ? 1.848 -8.425 0.240 1.00 92.81 99 HIS A O 1
ATOM 739 N N . VAL A 1 100 ? 1.830 -8.497 2.475 1.00 94.38 100 VAL A N 1
ATOM 740 C CA . VAL A 1 100 ? 0.404 -8.264 2.678 1.00 94.38 100 VAL A CA 1
ATOM 741 C C . VAL A 1 100 ? 0.264 -7.028 3.552 1.00 94.38 100 VAL A C 1
ATOM 743 O O . VAL A 1 100 ? 0.703 -7.032 4.699 1.00 94.38 100 VAL A O 1
ATOM 746 N N . ALA A 1 101 ? -0.352 -5.977 3.019 1.00 96.62 101 ALA A N 1
ATOM 747 C CA . ALA A 1 101 ? -0.836 -4.870 3.828 1.00 96.62 101 ALA A CA 1
ATOM 748 C C . ALA A 1 101 ? -2.096 -5.331 4.570 1.00 96.62 101 ALA A C 1
ATOM 750 O O . ALA A 1 101 ? -3.086 -5.710 3.934 1.00 96.62 101 ALA A O 1
ATOM 751 N N . VAL A 1 102 ? -2.049 -5.316 5.900 1.00 98.00 102 VAL A N 1
ATOM 752 C CA . VAL A 1 102 ? -3.174 -5.646 6.780 1.00 98.00 102 VAL A CA 1
ATOM 753 C C . VAL A 1 102 ? -3.549 -4.387 7.546 1.00 98.00 102 VAL A C 1
ATOM 755 O O . VAL A 1 102 ? -2.709 -3.774 8.205 1.00 98.00 102 VAL A O 1
ATOM 758 N N . VAL A 1 103 ? -4.809 -3.977 7.420 1.00 98.31 103 VAL A N 1
ATOM 759 C CA . VAL A 1 103 ? -5.316 -2.750 8.033 1.00 98.31 103 VAL A CA 1
ATOM 760 C C . VAL A 1 103 ? -6.622 -3.038 8.746 1.00 98.31 103 VAL A C 1
ATOM 762 O O . VAL A 1 103 ? -7.604 -3.389 8.096 1.00 98.31 103 VAL A O 1
ATOM 765 N N . LYS A 1 104 ? -6.653 -2.847 10.065 1.00 98.38 104 LYS A N 1
ATOM 766 C CA . LYS A 1 104 ? -7.907 -2.772 10.823 1.00 98.38 104 LYS A CA 1
ATOM 767 C C . LYS A 1 104 ? -8.364 -1.323 10.821 1.00 98.38 104 LYS A C 1
ATOM 769 O O . LYS A 1 104 ? -7.721 -0.478 11.443 1.00 98.38 104 LYS A O 1
ATOM 774 N N . GLY A 1 105 ? -9.407 -1.045 10.050 1.00 97.12 105 GLY A N 1
ATOM 775 C CA . GLY A 1 105 ? -9.896 0.300 9.790 1.00 97.12 105 GLY A CA 1
ATOM 776 C C . GLY A 1 105 ? -10.739 0.873 10.931 1.00 97.12 105 GLY A C 1
ATOM 777 O O . GLY A 1 105 ? -11.184 0.170 11.836 1.00 97.12 105 GLY A O 1
ATOM 778 N N . ALA A 1 106 ? -10.951 2.186 10.889 1.00 96.56 106 ALA A N 1
ATOM 779 C CA . ALA A 1 106 ? -11.663 2.941 11.915 1.00 96.56 106 ALA A CA 1
ATOM 780 C C . ALA A 1 106 ? -13.199 2.838 11.826 1.00 96.56 106 ALA A C 1
ATOM 782 O O . ALA A 1 106 ? -13.884 3.369 12.700 1.00 96.56 106 ALA A O 1
ATOM 783 N N . GLY A 1 107 ? -13.753 2.204 10.786 1.00 94.62 107 GLY A N 1
ATOM 784 C CA . GLY A 1 107 ? -15.202 2.027 10.633 1.00 94.62 107 GLY A CA 1
ATOM 785 C C . GLY A 1 107 ? -15.968 3.324 10.368 1.00 94.62 107 GLY A C 1
ATOM 786 O O . GLY A 1 107 ? -17.074 3.524 10.874 1.00 94.62 107 GLY A O 1
ATOM 787 N N . LEU A 1 108 ? -15.398 4.242 9.583 1.00 90.31 108 LEU A N 1
ATOM 788 C CA . LEU A 1 108 ? -16.028 5.527 9.282 1.00 90.31 108 LEU A CA 1
ATOM 789 C C . LEU A 1 108 ? -17.144 5.367 8.241 1.00 90.31 108 LEU A C 1
ATOM 791 O O . LEU A 1 108 ? -16.908 5.323 7.037 1.00 90.31 108 LEU A O 1
ATOM 795 N N . SER A 1 109 ? -18.392 5.341 8.710 1.00 81.81 109 SER A N 1
ATOM 796 C CA . SER A 1 109 ? -19.583 5.397 7.856 1.00 81.81 109 SER A CA 1
ATOM 797 C C . SER A 1 109 ? -20.057 6.843 7.625 1.00 81.81 109 SER A C 1
ATOM 799 O O . SER A 1 109 ? -20.026 7.637 8.575 1.00 81.81 109 SER A O 1
ATOM 801 N N . PRO A 1 110 ? -20.595 7.197 6.440 1.00 69.88 110 PRO A N 1
ATOM 802 C CA . PRO A 1 110 ? -21.257 8.484 6.214 1.00 69.88 110 PRO A CA 1
ATOM 803 C C . PRO A 1 110 ? -22.416 8.682 7.211 1.00 69.88 110 PRO A C 1
ATOM 805 O O . PRO A 1 110 ? -23.480 8.092 7.062 1.00 69.88 110 PRO A O 1
ATOM 808 N N . GLY A 1 111 ? -22.186 9.472 8.267 1.00 63.56 111 GLY A N 1
ATOM 809 C CA . GLY A 1 111 ? -23.146 9.714 9.355 1.00 63.56 111 GLY A CA 1
ATOM 810 C C . GLY A 1 111 ? -22.566 9.621 10.772 1.00 63.56 111 GLY A C 1
ATOM 811 O O . GLY A 1 111 ? -23.119 10.228 11.687 1.00 63.56 111 GLY A O 1
ATOM 812 N N . SER A 1 112 ? -21.419 8.962 10.970 1.00 59.78 112 SER A N 1
ATOM 813 C CA . SER A 1 112 ? -20.796 8.820 12.302 1.00 59.78 112 SER A CA 1
ATOM 814 C C . SER A 1 112 ? -20.336 10.159 12.902 1.00 59.78 112 SER A C 1
ATOM 816 O O . SER A 1 112 ? -20.357 10.344 14.117 1.00 59.78 112 SER A O 1
ATOM 818 N N . VAL A 1 113 ? -20.019 11.142 12.053 1.00 55.09 113 VAL A N 1
ATOM 819 C CA . VAL A 1 113 ? -19.626 12.503 12.461 1.00 55.09 113 VAL A CA 1
ATOM 820 C C . VAL A 1 113 ? -20.809 13.311 13.023 1.00 55.09 113 VAL A C 1
ATOM 822 O O . VAL A 1 113 ? -20.604 14.209 13.837 1.00 55.09 113 VAL A O 1
ATOM 825 N N . ALA A 1 114 ? -22.055 12.984 12.653 1.00 50.69 114 ALA A N 1
ATOM 826 C CA . ALA A 1 114 ? -23.236 13.707 13.137 1.00 50.69 114 ALA A CA 1
ATOM 827 C C . ALA A 1 114 ? -23.550 13.419 14.617 1.00 50.69 114 ALA A C 1
ATOM 829 O O . ALA A 1 114 ? -24.126 14.267 15.291 1.00 50.69 114 ALA A O 1
ATOM 830 N N . SER A 1 115 ? -23.124 12.267 15.149 1.00 50.47 115 SER A N 1
ATOM 831 C CA . SER A 1 115 ? -23.343 11.906 16.558 1.00 50.47 115 SER A CA 1
ATOM 832 C C . SER A 1 115 ? -22.300 12.495 17.518 1.00 50.47 115 SER A C 1
ATOM 834 O O . SER A 1 115 ? -22.516 12.470 18.726 1.00 50.47 115 SER A O 1
ATOM 836 N N . ALA A 1 116 ? -21.176 13.016 17.012 1.00 52.47 116 ALA A N 1
ATOM 837 C CA . ALA A 1 116 ? -20.078 13.547 17.830 1.00 52.47 116 ALA A CA 1
ATOM 838 C C . ALA A 1 116 ? -20.172 15.069 18.084 1.00 52.47 116 ALA A C 1
ATOM 840 O O . ALA A 1 116 ? -19.310 15.644 18.747 1.00 52.47 116 ALA A O 1
ATOM 841 N N . ARG A 1 117 ? -21.215 15.735 17.567 1.00 46.16 117 ARG A N 1
ATOM 842 C CA . ARG A 1 117 ? -21.528 17.151 17.819 1.00 46.16 117 ARG A CA 1
ATOM 843 C C . ARG A 1 117 ? -22.903 17.285 18.477 1.00 46.16 117 ARG A C 1
ATOM 845 O O . ARG A 1 117 ? -23.859 17.719 17.844 1.00 46.16 117 ARG A O 1
ATOM 852 N N . ALA A 1 118 ? -22.980 16.947 19.757 1.00 38.59 118 ALA A N 1
ATOM 853 C CA . ALA A 1 118 ? -24.043 17.421 20.636 1.00 38.59 118 ALA A CA 1
ATOM 854 C C . ALA A 1 118 ? -23.400 18.004 21.905 1.00 38.59 118 ALA A C 1
ATOM 856 O O . ALA A 1 118 ? -22.890 17.233 22.719 1.00 38.59 118 ALA A O 1
ATOM 857 N N . PRO A 1 119 ? -23.332 19.339 22.054 1.00 50.66 119 PRO A N 1
ATOM 858 C CA . PRO A 1 119 ? -23.482 19.970 23.358 1.00 50.66 119 PRO A CA 1
ATOM 859 C C . PRO A 1 119 ? -24.954 19.976 23.798 1.00 50.66 119 PRO A C 1
ATOM 861 O O . PRO A 1 119 ? -25.840 20.090 22.916 1.00 50.66 119 PRO A O 1
#

Organism: Cafeteria roenbergensis (NCBI:txid33653)

Foldseek 3Di:
DDPVPADDAFDDDDDDPDDPVVVVVVRVVVSVLFVQLVWSYEQVVLLVVLLVQQAAAAKDKTKGFAHDPSNVVSNVVSCVVQVPKDWDWARPDPPRRMTMIMINYNHHDPPPVVVVDDD